Protein AF-A0A2P6PRW9-F1 (afdb_monomer)

Solvent-accessible surface area (backbone atoms only — not comparable to full-atom values): 7282 Å² total;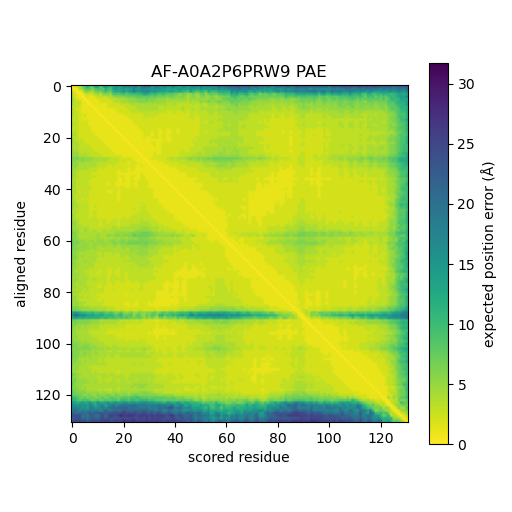 per-residue (Å²): 107,98,86,51,62,69,71,57,38,52,54,50,49,55,53,50,53,53,53,50,53,52,31,55,60,28,45,79,73,75,42,35,75,46,47,54,59,28,53,51,34,44,53,51,28,54,54,32,50,53,49,54,53,49,30,60,78,64,75,51,81,68,53,72,66,62,41,47,67,45,39,46,45,54,53,42,44,64,30,52,54,43,45,52,52,52,77,46,65,91,88,63,49,74,67,55,55,55,50,53,74,70,57,42,68,69,56,50,52,51,21,49,52,50,34,53,55,50,52,60,51,48,55,55,52,51,60,61,74,79,106

Foldseek 3Di:
DVVDDPVVVVVVVVVVVVLVVLLVVCVVVVLSVLSVLLVVLVVLLVVLVVVVVVCVVVVHDDDPVVCLVSQLSNLCLLNVVSVVLSPDDPVRDPVNSVVSVVPDPVSSVVSVVSSVVCVVVVVVVVVVVVD

Radius of gyration: 17.19 Å; Cα contacts (8 Å, |Δi|>4): 74; chains: 1; bounding box: 37×26×46 Å

pLDDT: mean 92.78, std 9.55, range [40.69, 97.88]

Organism: Rosa chinensis (NCBI:txid74649)

InterPro domains:
  IPR005630 Terpene synthase, metal-binding domain [PF03936] (1-124)
  IPR008949 Isoprenoid synthase domain superfamily [G3DSA:1.10.600.10] (1-128)
  IPR008949 Isoprenoid synthase domain superfamily [SSF48576] (1-124)
  IPR050148 Terpene synthase-like [PTHR31225] (1-124)

Nearest PDB structures (foldseek):
  3g4d-assembly2_B  TM=9.693E-01  e=6.587E-07  Gossypium arboreum
  3g4f-assembly2_B  TM=9.472E-01  e=1.385E-06  Gossypium arboreum
  3g4d-assembly1_A  TM=9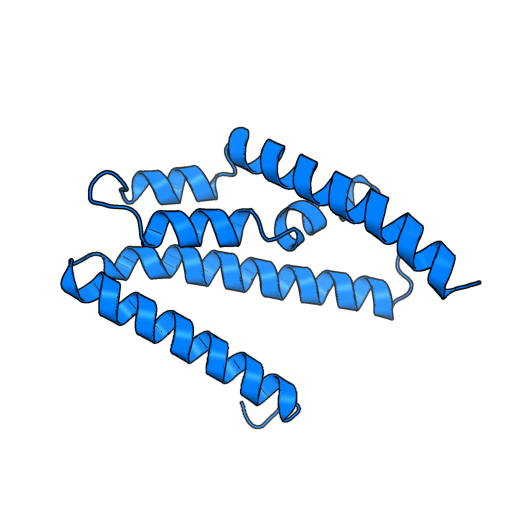.369E-01  e=1.308E-06  Gossypium arboreum
  7xkw-assembly1_A  TM=9.670E-01  e=3.081E-06  Artabotrys hexapetalus
  4fjq-assembly1_A  TM=9.036E-01  e=3.536E-04  Artemisia annua

Secondary structure (DSSP, 8-state):
-TTS-HHHHHHHHHHHHHHHHHHHHHHHTT-THHHHHHHHHHHHHHHHHHHHHHHHHTT----HHHHHHHHHHHTSHHHHHHHHHHHS-TT--HHHHHHHHT--HHHHHHHHHHHHHHHHHHHHHHHHH--

Structure (mmCIF, N/CA/C/O backbone):
data_AF-A0A2P6PRW9-F1
#
_entry.id   AF-A0A2P6PRW9-F1
#
loop_
_atom_site.group_PDB
_atom_site.id
_atom_site.type_symbol
_atom_site.label_atom_id
_atom_site.label_alt_id
_atom_site.label_comp_id
_atom_site.label_asym_id
_atom_site.label_entity_id
_atom_site.label_seq_id
_atom_site.pdbx_PDB_ins_code
_atom_site.Cartn_x
_atom_site.Cartn_y
_atom_site.Cartn_z
_atom_site.occupancy
_atom_site.B_iso_or_equiv
_atom_site.auth_seq_id
_atom_site.auth_comp_id
_atom_site.auth_asym_id
_atom_site.auth_atom_id
_atom_site.pdbx_PDB_model_num
ATOM 1 N N . MET A 1 1 ? -17.688 1.738 -13.570 1.00 63.25 1 MET A N 1
ATOM 2 C CA . MET A 1 1 ? -17.536 0.309 -13.924 1.00 63.25 1 MET A CA 1
ATOM 3 C C . MET A 1 1 ? -17.768 0.044 -15.404 1.00 63.25 1 MET A C 1
ATOM 5 O O . MET A 1 1 ? -16.847 -0.441 -16.036 1.00 63.25 1 MET A O 1
ATOM 9 N N . ASN A 1 2 ? -18.913 0.431 -15.976 1.00 77.31 2 ASN A N 1
ATOM 10 C CA . ASN A 1 2 ? -19.345 0.052 -17.339 1.00 77.31 2 ASN A CA 1
ATOM 11 C C . ASN A 1 2 ? -18.463 0.541 -18.513 1.00 77.31 2 ASN A C 1
ATOM 13 O O . ASN A 1 2 ? -18.807 0.314 -19.665 1.00 77.31 2 ASN A O 1
ATOM 17 N N . GLN A 1 3 ? -17.363 1.243 -18.235 1.00 85.50 3 GLN A N 1
ATOM 18 C CA . GLN A 1 3 ? -16.411 1.753 -19.229 1.00 85.50 3 GLN A CA 1
ATOM 19 C C . GLN A 1 3 ? -15.103 0.942 -19.272 1.00 85.50 3 GLN A C 1
ATOM 21 O O . GLN A 1 3 ? -14.248 1.215 -20.106 1.00 85.50 3 GLN A O 1
ATOM 26 N N . LEU A 1 4 ? -14.921 -0.028 -18.367 1.00 86.50 4 LEU A N 1
ATOM 27 C CA . LEU A 1 4 ? -13.730 -0.880 -18.319 1.00 86.50 4 LEU A CA 1
ATOM 28 C C . LEU A 1 4 ? -13.956 -2.191 -19.092 1.00 86.50 4 LEU A C 1
ATOM 30 O O . LEU A 1 4 ? -15.094 -2.654 -19.162 1.00 86.50 4 LEU A O 1
ATOM 34 N N . PRO A 1 5 ? -12.897 -2.839 -19.603 1.00 92.56 5 PRO A N 1
ATOM 35 C CA . PRO A 1 5 ? -12.947 -4.235 -20.032 1.0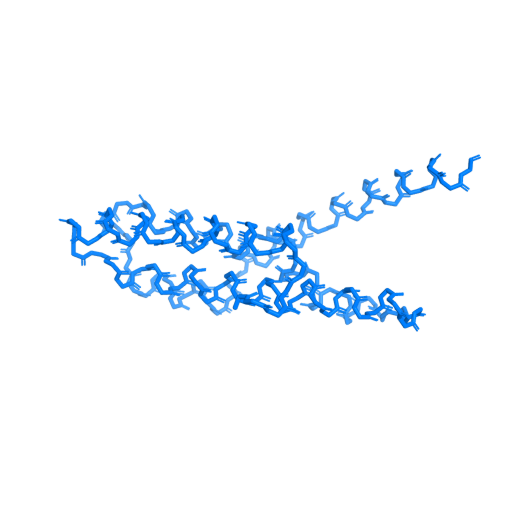0 92.56 5 PRO A CA 1
ATOM 36 C C . PRO A 1 5 ? -13.541 -5.151 -18.952 1.00 92.56 5 PRO A C 1
ATOM 38 O O . PRO A 1 5 ? -13.306 -4.937 -17.763 1.00 92.56 5 PRO A O 1
ATOM 41 N N . GLU A 1 6 ? -14.266 -6.193 -19.359 1.00 92.12 6 GLU A N 1
ATOM 42 C CA . GLU A 1 6 ? -15.007 -7.093 -18.458 1.00 92.12 6 GLU A CA 1
ATOM 43 C C . GLU A 1 6 ? -14.133 -7.697 -17.344 1.00 92.12 6 GLU A C 1
ATOM 45 O O . GLU A 1 6 ? -14.494 -7.630 -16.170 1.00 92.12 6 GLU A O 1
ATOM 50 N N . ILE A 1 7 ? -12.929 -8.175 -17.683 1.00 91.62 7 ILE A N 1
ATOM 51 C CA . ILE A 1 7 ? -11.957 -8.692 -16.701 1.00 91.62 7 ILE A CA 1
ATOM 52 C C . ILE A 1 7 ? -11.597 -7.643 -15.640 1.00 91.62 7 ILE A C 1
ATOM 54 O O . ILE A 1 7 ? -11.543 -7.955 -14.453 1.00 91.62 7 ILE A O 1
ATOM 58 N N . LEU A 1 8 ? -11.396 -6.384 -16.038 1.00 90.00 8 LEU A N 1
ATOM 59 C CA . LEU A 1 8 ? -11.045 -5.319 -15.098 1.00 90.00 8 LEU A CA 1
ATOM 60 C C . LEU A 1 8 ? -12.235 -4.914 -14.228 1.00 90.00 8 LEU A C 1
ATOM 62 O O . LEU A 1 8 ? -12.040 -4.545 -13.072 1.00 90.00 8 LEU A O 1
ATOM 66 N N . GLN A 1 9 ? -13.463 -5.020 -14.744 1.00 91.81 9 GLN A N 1
ATOM 67 C CA . GLN A 1 9 ? -14.662 -4.839 -13.927 1.00 91.81 9 GLN A CA 1
ATOM 68 C C . GLN A 1 9 ? -14.752 -5.909 -12.835 1.00 91.81 9 GLN A C 1
ATOM 70 O O . GLN A 1 9 ? -15.045 -5.565 -11.690 1.00 91.81 9 GLN A O 1
ATOM 75 N N . LEU A 1 10 ? -14.458 -7.172 -13.166 1.00 93.81 10 LEU A N 1
ATOM 76 C CA . LEU A 1 10 ? -14.454 -8.274 -12.202 1.00 93.81 10 LEU A CA 1
ATOM 77 C C . LEU A 1 10 ? -13.401 -8.061 -11.108 1.00 93.81 10 LEU A C 1
ATOM 79 O O . LEU A 1 10 ? -13.732 -8.122 -9.926 1.00 93.81 10 LEU A O 1
ATOM 83 N N . CYS A 1 11 ? -12.157 -7.749 -11.486 1.00 92.94 11 CYS A N 1
ATOM 84 C CA . CYS A 1 11 ? -11.088 -7.476 -10.521 1.00 92.94 11 CYS A CA 1
ATOM 85 C C . CYS A 1 11 ? -11.416 -6.276 -9.625 1.00 92.94 11 CYS A C 1
ATOM 87 O O . CYS A 1 11 ? -11.202 -6.331 -8.416 1.00 92.94 11 CYS A O 1
ATOM 89 N N . TYR A 1 12 ? -11.955 -5.197 -10.201 1.00 92.31 12 TYR A N 1
ATOM 90 C CA . TYR A 1 12 ? -12.346 -4.017 -9.435 1.00 92.31 12 TYR A CA 1
ATOM 91 C C . TYR A 1 12 ? -13.463 -4.335 -8.442 1.00 92.31 12 TYR A C 1
ATOM 93 O O . TYR A 1 12 ? -13.379 -3.935 -7.285 1.00 92.31 12 TYR A O 1
ATOM 101 N N . LYS A 1 13 ? -14.484 -5.085 -8.870 1.00 95.06 13 LYS A N 1
ATOM 102 C CA . LYS A 1 13 ? -15.582 -5.505 -7.999 1.00 95.06 13 LYS A CA 1
ATOM 103 C C . LYS A 1 13 ? -15.072 -6.344 -6.824 1.00 95.06 13 LYS A C 1
ATOM 105 O O . LYS A 1 13 ? -15.361 -5.994 -5.686 1.00 95.06 13 LYS A O 1
ATOM 110 N N . ALA A 1 14 ? -14.248 -7.357 -7.093 1.00 96.31 14 ALA A N 1
ATOM 111 C CA . ALA A 1 14 ? -13.654 -8.194 -6.049 1.00 96.31 14 ALA A CA 1
ATOM 112 C C . ALA A 1 14 ? -12.821 -7.376 -5.046 1.00 96.31 14 ALA A C 1
ATOM 114 O O . ALA A 1 14 ? -12.862 -7.631 -3.846 1.00 96.31 14 ALA A O 1
ATOM 115 N N . LEU A 1 15 ? -12.091 -6.360 -5.520 1.00 95.31 15 LEU A N 1
ATOM 116 C CA . LEU A 1 15 ? -11.322 -5.470 -4.651 1.00 95.31 15 LEU A CA 1
ATOM 117 C C . LEU A 1 15 ? -12.220 -4.621 -3.740 1.00 95.31 15 LEU A C 1
ATOM 119 O O . LEU A 1 15 ? -11.882 -4.417 -2.576 1.00 95.31 15 LEU A O 1
ATOM 123 N N . ILE A 1 16 ? -13.337 -4.105 -4.259 1.00 96.00 16 ILE A N 1
ATOM 124 C CA . ILE A 1 16 ? -14.291 -3.323 -3.463 1.00 96.00 16 ILE A CA 1
ATOM 125 C C . ILE A 1 16 ? -14.949 -4.205 -2.403 1.00 96.00 16 ILE A C 1
ATOM 127 O O . ILE A 1 16 ? -14.896 -3.845 -1.231 1.00 96.00 16 ILE A O 1
ATOM 131 N N . GLU A 1 17 ? -15.463 -5.372 -2.796 1.00 97.56 17 GLU A N 1
ATOM 132 C CA . GLU A 1 17 ? -16.097 -6.333 -1.882 1.00 97.56 17 GLU A CA 1
ATOM 133 C C . GLU A 1 17 ? -15.132 -6.762 -0.763 1.00 97.56 17 GLU A C 1
ATOM 135 O O . GLU A 1 17 ? -15.504 -6.771 0.406 1.00 97.56 17 GLU A O 1
ATOM 140 N N . PHE A 1 18 ? -13.858 -7.006 -1.090 1.00 96.31 18 PHE A N 1
ATOM 141 C CA . PHE A 1 18 ? -12.820 -7.311 -0.101 1.00 96.31 18 PHE A CA 1
ATOM 142 C C . PHE A 1 18 ? -12.647 -6.203 0.950 1.00 96.31 18 PHE A C 1
ATOM 144 O O . PHE A 1 18 ? -12.536 -6.468 2.146 1.00 96.31 18 PHE A O 1
ATOM 151 N N . PHE A 1 19 ? -12.608 -4.940 0.520 1.00 97.19 19 PHE A N 1
ATOM 152 C CA . PHE A 1 19 ? -12.459 -3.822 1.448 1.00 97.19 19 PHE A CA 1
ATOM 153 C C . PHE A 1 19 ? -13.735 -3.523 2.242 1.00 97.19 19 PHE A C 1
ATOM 155 O O . PHE A 1 19 ? -13.621 -3.006 3.353 1.00 97.19 19 PHE A O 1
ATOM 162 N N . GLU A 1 20 ? -14.913 -3.802 1.685 1.00 97.69 20 GLU A N 1
ATOM 163 C CA . GLU A 1 20 ? -16.193 -3.731 2.398 1.00 97.69 20 GLU A CA 1
ATOM 164 C C . GLU A 1 20 ? -16.247 -4.784 3.510 1.00 97.69 20 GLU A C 1
ATOM 166 O O . GLU A 1 20 ? -16.522 -4.434 4.654 1.00 97.69 20 GLU A O 1
ATOM 171 N N . GLU A 1 21 ? -15.852 -6.028 3.223 1.00 97.81 21 GLU A N 1
ATOM 172 C CA . GLU A 1 21 ? -15.787 -7.103 4.221 1.00 97.81 21 GLU A CA 1
ATOM 173 C C . GLU A 1 21 ? -14.845 -6.751 5.383 1.00 97.81 21 GLU A C 1
ATOM 175 O O . GLU A 1 21 ? -15.202 -6.888 6.554 1.00 97.81 21 GLU A O 1
ATOM 180 N N . ILE A 1 22 ? -13.655 -6.216 5.085 1.00 96.94 22 ILE A N 1
ATOM 181 C CA . ILE A 1 22 ? -12.728 -5.762 6.133 1.00 96.94 22 ILE A CA 1
ATOM 182 C C . ILE A 1 22 ? -13.335 -4.617 6.949 1.00 96.94 22 ILE A C 1
ATOM 184 O O . ILE A 1 22 ? -13.150 -4.561 8.165 1.00 96.94 22 ILE A O 1
ATOM 188 N N . GLU A 1 23 ? -14.022 -3.675 6.305 1.00 97.44 23 GLU A N 1
ATOM 189 C CA . GLU A 1 23 ? -14.650 -2.547 6.995 1.00 97.44 23 GLU A CA 1
ATOM 190 C C . GLU A 1 23 ? -15.759 -3.002 7.940 1.00 97.44 23 GLU A C 1
ATOM 192 O O . GLU A 1 23 ? -15.785 -2.540 9.085 1.00 97.44 23 GLU A O 1
ATOM 197 N N . ASP A 1 24 ? -16.580 -3.959 7.516 1.00 97.81 24 ASP A N 1
ATOM 198 C CA . ASP A 1 24 ? -17.620 -4.575 8.338 1.00 97.81 24 ASP A CA 1
ATOM 199 C C . ASP A 1 24 ? -17.027 -5.317 9.543 1.00 97.81 24 ASP A C 1
ATOM 201 O O . ASP A 1 24 ? -17.490 -5.129 10.674 1.00 97.81 24 ASP A O 1
ATOM 205 N N . GLU A 1 25 ? -15.963 -6.105 9.354 1.00 96.50 25 GLU A N 1
ATOM 206 C CA . GLU A 1 25 ? -15.271 -6.771 10.466 1.00 96.50 25 GLU A CA 1
ATOM 207 C C . GLU A 1 25 ? -14.665 -5.758 11.447 1.00 96.50 25 GLU A C 1
ATOM 209 O O . GLU A 1 25 ? -14.831 -5.875 12.663 1.00 96.50 25 GLU A O 1
ATOM 214 N N . MET A 1 26 ? -14.015 -4.708 10.943 1.00 96.25 26 MET A N 1
ATOM 215 C CA . MET A 1 26 ? -13.422 -3.672 11.793 1.00 96.25 26 MET A CA 1
ATOM 216 C C . MET A 1 26 ? -14.473 -2.805 12.495 1.00 96.25 26 MET A C 1
ATOM 218 O O . MET A 1 26 ? -14.216 -2.300 13.594 1.00 96.25 26 MET A O 1
ATOM 222 N N . ALA A 1 27 ? -15.656 -2.626 11.906 1.00 96.62 27 ALA A N 1
ATOM 223 C CA . ALA A 1 27 ? -16.758 -1.883 12.509 1.00 96.62 27 ALA A CA 1
ATOM 224 C C . ALA A 1 27 ? -17.271 -2.553 13.792 1.00 96.62 27 ALA A C 1
ATOM 226 O O . ALA A 1 27 ? -17.575 -1.844 14.755 1.00 96.62 27 ALA A O 1
ATOM 227 N N . LYS A 1 28 ? -17.271 -3.894 13.860 1.00 95.81 28 LYS A N 1
ATOM 228 C CA . LYS A 1 28 ? -17.663 -4.660 15.064 1.00 95.81 28 LYS A CA 1
ATOM 229 C C . LYS A 1 28 ? -16.828 -4.301 16.295 1.00 95.81 28 LYS A C 1
ATOM 231 O O . LYS A 1 28 ? -17.319 -4.376 17.417 1.00 95.81 28 LYS A O 1
ATOM 236 N N . GLU A 1 29 ? -15.585 -3.874 16.086 1.00 94.50 29 GLU A N 1
ATOM 237 C CA . GLU A 1 29 ? -14.656 -3.470 17.147 1.00 94.50 29 GLU A CA 1
ATOM 238 C C . GLU A 1 29 ? -14.494 -1.943 17.269 1.00 94.50 29 GLU A C 1
ATOM 240 O O . GLU A 1 29 ? -13.632 -1.474 18.016 1.00 94.50 29 GLU A O 1
ATOM 245 N N . GLY A 1 30 ? -15.287 -1.150 16.536 1.00 94.56 30 GLY A N 1
ATOM 246 C CA . GLY A 1 30 ? -15.181 0.315 16.512 1.00 94.56 30 GLY A CA 1
ATOM 247 C C . GLY A 1 30 ? -13.910 0.838 15.827 1.00 94.56 30 GLY A C 1
ATOM 248 O O . GLY A 1 30 ? -13.442 1.936 16.130 1.00 94.56 30 GLY A O 1
ATOM 249 N N . ARG A 1 31 ? -13.314 0.049 14.924 1.00 96.00 31 ARG A N 1
ATOM 250 C CA . ARG A 1 31 ? -12.008 0.304 14.284 1.00 96.00 31 ARG A CA 1
ATOM 251 C C . ARG A 1 31 ? -12.095 0.525 12.772 1.00 96.00 31 ARG A C 1
ATOM 253 O O . ARG A 1 31 ? -11.061 0.533 12.109 1.00 96.00 31 ARG A O 1
ATOM 260 N N . SER A 1 32 ? -13.290 0.744 12.218 1.00 95.88 32 SER A N 1
ATOM 261 C CA . SER A 1 32 ? -13.506 0.937 10.770 1.00 95.88 32 SER A CA 1
ATOM 262 C C . SER A 1 32 ? -12.622 2.035 10.162 1.00 95.88 32 SER A C 1
ATOM 264 O O . SER A 1 32 ? -12.134 1.888 9.044 1.00 95.88 32 SER A O 1
ATOM 266 N N . TYR A 1 33 ? -12.299 3.085 10.929 1.00 95.69 33 TYR A N 1
ATOM 267 C CA . TYR A 1 33 ? -11.400 4.163 10.496 1.00 95.69 33 TYR A CA 1
ATOM 268 C C . TYR A 1 33 ? -10.029 3.665 10.004 1.00 95.69 33 TYR A C 1
ATOM 270 O O . TYR A 1 33 ? -9.399 4.323 9.177 1.00 95.69 33 TYR A O 1
ATOM 278 N N . ARG A 1 34 ? -9.553 2.507 10.485 1.00 97.06 34 ARG A N 1
ATOM 279 C CA . ARG A 1 34 ? -8.268 1.923 10.073 1.00 97.06 34 ARG A CA 1
ATOM 280 C C . ARG A 1 34 ? -8.261 1.547 8.590 1.00 97.06 34 ARG A C 1
ATOM 282 O O . ARG A 1 34 ? -7.237 1.690 7.926 1.00 97.06 34 ARG A O 1
ATOM 289 N N . VAL A 1 35 ? -9.410 1.131 8.054 1.00 97.50 35 VAL A N 1
ATOM 290 C CA . VAL A 1 35 ? -9.555 0.690 6.657 1.00 97.50 35 VAL A CA 1
ATOM 291 C C . VAL A 1 35 ? -9.304 1.832 5.675 1.00 97.50 35 VAL A C 1
ATOM 293 O O . VAL A 1 35 ? -8.792 1.599 4.580 1.00 97.50 35 VAL A O 1
ATOM 296 N N . HIS A 1 36 ? -9.568 3.078 6.080 1.00 97.25 36 HIS A N 1
ATOM 297 C CA . HIS A 1 36 ? -9.248 4.255 5.274 1.00 97.25 36 HIS A CA 1
ATOM 298 C C . HIS A 1 36 ? -7.766 4.287 4.868 1.00 97.25 36 HIS A C 1
ATOM 300 O O . HIS A 1 36 ? -7.460 4.469 3.692 1.00 97.25 36 HIS A O 1
ATOM 306 N N . TYR A 1 37 ? -6.850 4.022 5.804 1.00 97.81 37 TYR A N 1
ATOM 307 C CA . TYR A 1 37 ? -5.413 4.024 5.522 1.00 97.81 37 TYR A CA 1
ATOM 308 C C . TYR A 1 37 ? -5.018 2.944 4.509 1.00 97.81 37 TYR A C 1
ATOM 310 O O . TYR A 1 37 ? -4.234 3.211 3.599 1.00 97.81 37 TYR A O 1
ATOM 318 N N . ALA A 1 38 ? -5.597 1.744 4.615 1.00 97.19 38 ALA A N 1
ATOM 319 C CA . ALA A 1 38 ? -5.348 0.664 3.661 1.00 97.19 38 ALA A CA 1
ATOM 320 C C . ALA A 1 38 ? -5.928 0.967 2.265 1.00 97.19 38 ALA A C 1
ATOM 322 O O . ALA A 1 38 ? -5.293 0.684 1.248 1.00 97.19 38 ALA A O 1
ATOM 323 N N . LYS A 1 39 ? -7.102 1.609 2.193 1.00 97.62 39 LYS A N 1
ATOM 324 C CA . LYS A 1 39 ? -7.677 2.085 0.924 1.00 97.62 39 LYS A CA 1
ATOM 325 C C . LYS A 1 39 ? -6.777 3.138 0.263 1.00 97.62 39 LYS A C 1
ATOM 327 O O . LYS A 1 39 ? -6.589 3.097 -0.953 1.00 97.62 39 LYS A O 1
ATOM 332 N N . GLU A 1 40 ? -6.193 4.060 1.028 1.00 97.62 40 GLU A N 1
ATOM 333 C CA . GLU A 1 40 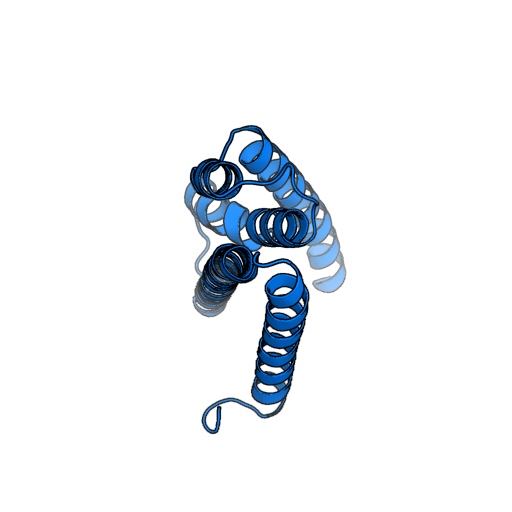? -5.288 5.079 0.478 1.00 97.62 40 GLU A CA 1
ATOM 334 C C . GLU A 1 40 ? -3.973 4.486 -0.049 1.00 97.62 40 GLU A C 1
ATOM 336 O O . GLU A 1 40 ? -3.536 4.855 -1.144 1.00 97.62 40 GLU A O 1
ATOM 341 N N . THR A 1 41 ? -3.376 3.514 0.648 1.00 97.06 41 THR A N 1
ATOM 342 C CA . THR A 1 41 ? -2.171 2.830 0.145 1.00 97.06 41 THR A CA 1
ATOM 343 C C . THR A 1 41 ? -2.461 1.970 -1.083 1.00 97.06 41 THR A C 1
ATOM 345 O O . THR A 1 41 ? -1.658 1.966 -2.017 1.00 97.06 41 THR A O 1
ATOM 348 N N . MET A 1 42 ? -3.631 1.327 -1.158 1.00 97.56 42 MET A N 1
ATOM 349 C CA . MET A 1 42 ? -4.078 0.631 -2.370 1.00 97.56 42 MET A CA 1
ATOM 350 C C . MET A 1 42 ? -4.234 1.594 -3.556 1.00 97.56 42 MET A C 1
ATOM 352 O O . MET A 1 42 ? -3.745 1.321 -4.650 1.00 97.56 42 MET A O 1
ATOM 356 N N . LYS A 1 43 ? -4.849 2.767 -3.356 1.00 97.12 43 LYS A N 1
ATOM 357 C CA . LYS A 1 43 ? -4.949 3.789 -4.416 1.00 97.12 43 LYS A CA 1
ATOM 358 C C . LYS A 1 43 ? -3.572 4.264 -4.880 1.00 97.12 43 LYS A C 1
ATOM 360 O O . LYS A 1 43 ? -3.379 4.473 -6.078 1.00 97.12 43 LYS A O 1
ATOM 365 N N . ALA A 1 44 ? -2.627 4.460 -3.959 1.00 97.56 44 ALA A N 1
ATOM 366 C CA . ALA A 1 44 ? -1.251 4.818 -4.300 1.00 97.56 44 ALA A CA 1
ATOM 367 C C . ALA A 1 44 ? -0.580 3.723 -5.145 1.00 97.56 44 ALA A C 1
ATOM 369 O O . ALA A 1 44 ? 0.008 4.040 -6.178 1.00 97.56 44 ALA A O 1
ATOM 370 N N . LEU A 1 45 ? -0.761 2.454 -4.771 1.00 97.88 45 LEU A N 1
ATOM 371 C CA . LEU A 1 45 ? -0.275 1.300 -5.526 1.00 97.88 45 LEU A CA 1
ATOM 372 C C . LEU A 1 45 ? -0.856 1.255 -6.947 1.00 97.88 45 LEU A C 1
ATOM 374 O O . LEU A 1 45 ? -0.098 1.181 -7.911 1.00 97.88 45 LEU A O 1
ATOM 378 N N . CYS A 1 46 ? -2.177 1.394 -7.105 1.00 96.25 46 CYS A N 1
ATOM 379 C CA . CYS A 1 46 ? -2.817 1.416 -8.425 1.00 96.25 46 CYS A CA 1
ATOM 380 C C . CYS A 1 46 ? -2.297 2.558 -9.314 1.00 96.25 46 CYS A C 1
ATOM 382 O O . CYS A 1 46 ? -2.072 2.361 -10.507 1.00 96.25 46 CYS A O 1
ATOM 384 N N . ARG A 1 47 ? -2.085 3.755 -8.746 1.00 97.69 47 ARG A N 1
ATOM 385 C CA . ARG A 1 47 ? -1.478 4.883 -9.477 1.00 97.69 47 ARG A CA 1
ATOM 386 C C . ARG A 1 47 ? -0.027 4.593 -9.858 1.00 97.69 47 ARG A C 1
ATOM 388 O O . ARG A 1 47 ? 0.395 5.002 -10.935 1.00 97.69 47 ARG A O 1
ATOM 395 N N . GLY A 1 48 ? 0.714 3.904 -8.991 1.00 97.62 48 GLY A N 1
ATOM 396 C CA . GLY A 1 48 ? 2.077 3.461 -9.260 1.00 97.62 48 GLY A CA 1
ATOM 397 C C . GLY A 1 48 ? 2.139 2.502 -10.449 1.00 97.62 48 GLY A C 1
ATOM 398 O O . GLY A 1 48 ? 2.840 2.779 -11.417 1.00 97.62 48 GLY A O 1
ATOM 399 N N . TYR A 1 49 ? 1.316 1.451 -10.443 1.00 97.00 49 TYR A N 1
ATOM 400 C CA . TYR A 1 49 ? 1.228 0.512 -11.566 1.00 97.00 49 TYR A CA 1
ATOM 401 C C . TYR A 1 49 ? 0.801 1.176 -12.874 1.00 97.00 49 TYR A C 1
ATOM 403 O O . TYR A 1 49 ? 1.328 0.844 -13.933 1.00 97.00 49 TYR A O 1
ATOM 411 N N . LEU A 1 50 ? -0.112 2.151 -12.822 1.00 96.12 50 LEU A N 1
ATOM 412 C CA . LEU A 1 50 ? -0.473 2.914 -14.015 1.00 96.12 50 LEU A CA 1
ATOM 413 C C . LEU A 1 50 ? 0.733 3.674 -14.590 1.00 96.12 50 LEU A C 1
ATOM 415 O O . LEU A 1 50 ? 0.910 3.685 -15.805 1.00 96.12 50 LEU A O 1
ATOM 419 N N . LYS A 1 51 ? 1.569 4.281 -13.739 1.00 97.44 51 L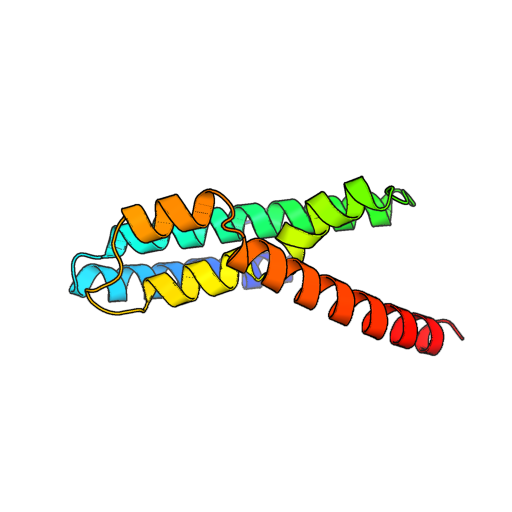YS A N 1
ATOM 420 C CA . LYS A 1 51 ? 2.795 4.963 -14.181 1.00 97.44 51 LYS A CA 1
ATOM 421 C C . LYS A 1 51 ? 3.817 3.989 -14.769 1.00 97.44 51 LYS A C 1
ATOM 423 O O . LYS A 1 51 ? 4.387 4.300 -15.808 1.00 97.44 51 LYS A O 1
ATOM 428 N N . GLU A 1 52 ? 4.021 2.818 -14.162 1.00 96.06 52 GLU A N 1
ATOM 429 C CA . GLU A 1 52 ? 4.912 1.784 -14.722 1.00 96.06 52 GLU A CA 1
ATOM 430 C C . GLU A 1 52 ? 4.435 1.338 -16.110 1.00 96.06 52 GLU A C 1
ATOM 432 O O . GLU A 1 52 ? 5.217 1.311 -17.060 1.00 96.06 52 GLU A O 1
ATOM 437 N N . ALA A 1 53 ? 3.132 1.080 -16.257 1.00 95.56 53 ALA A N 1
ATOM 438 C CA . ALA A 1 53 ? 2.535 0.716 -17.539 1.00 95.56 53 ALA A CA 1
ATOM 439 C C . ALA A 1 53 ? 2.680 1.828 -18.592 1.00 95.56 53 ALA A C 1
ATOM 441 O O . ALA A 1 53 ? 2.917 1.542 -19.764 1.00 95.56 53 ALA A O 1
ATOM 442 N N . GLN A 1 54 ? 2.566 3.097 -18.189 1.00 96.06 54 GLN A N 1
ATOM 443 C CA . GLN A 1 54 ? 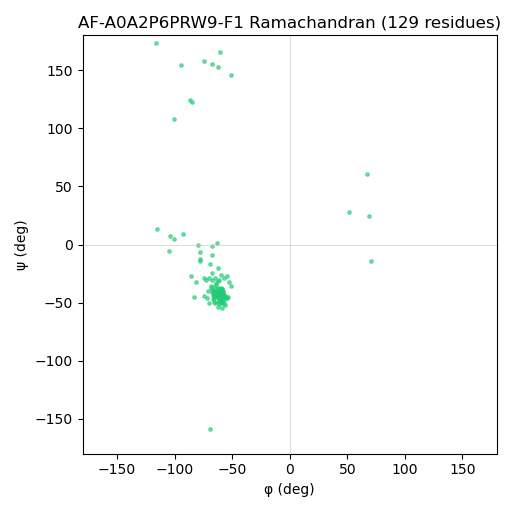2.799 4.242 -19.073 1.00 96.06 54 GLN A CA 1
ATOM 444 C C . GLN A 1 54 ? 4.259 4.333 -19.521 1.00 96.06 54 GLN A C 1
ATOM 446 O O . GLN A 1 54 ? 4.489 4.532 -20.710 1.00 96.06 54 GLN A O 1
ATOM 451 N N . CYS A 1 55 ? 5.221 4.149 -18.610 1.00 95.56 55 CYS A N 1
ATOM 452 C CA . CYS A 1 55 ? 6.646 4.135 -18.954 1.00 95.56 55 CYS A CA 1
ATOM 453 C C . CYS A 1 55 ? 6.941 3.028 -19.971 1.00 95.56 55 CYS A C 1
ATOM 455 O O . CYS A 1 55 ? 7.537 3.292 -21.012 1.00 95.56 55 CYS A O 1
ATOM 457 N N . PHE A 1 56 ? 6.429 1.820 -19.714 1.00 93.44 56 PHE A N 1
ATOM 458 C CA . PHE A 1 56 ? 6.563 0.681 -20.620 1.00 93.44 56 PHE A CA 1
ATOM 459 C C . PHE A 1 56 ? 5.959 0.962 -22.003 1.00 93.44 56 PHE A C 1
ATOM 461 O O . PHE A 1 56 ? 6.619 0.767 -23.015 1.00 93.44 56 PHE A O 1
ATOM 468 N N . ASN A 1 57 ? 4.727 1.473 -22.065 1.00 95.62 57 ASN A N 1
ATOM 469 C CA . ASN A 1 57 ? 4.044 1.742 -23.335 1.00 95.62 57 ASN A CA 1
ATOM 470 C C . ASN A 1 57 ? 4.664 2.905 -24.136 1.00 95.62 57 ASN A C 1
ATOM 472 O O . ASN A 1 57 ? 4.346 3.076 -25.310 1.00 95.62 57 ASN A O 1
ATOM 476 N N . GLN A 1 58 ? 5.482 3.744 -23.501 1.00 96.56 58 GLN A N 1
ATOM 477 C CA . GLN A 1 58 ? 6.174 4.868 -24.136 1.00 96.56 58 GLN A CA 1
ATOM 478 C C . GLN A 1 58 ? 7.641 4.554 -24.463 1.00 96.56 58 GLN A C 1
ATOM 480 O O . GLN A 1 58 ? 8.356 5.464 -24.877 1.00 96.56 58 GLN A O 1
ATOM 485 N N . ASP A 1 59 ? 8.097 3.314 -24.239 1.00 94.31 59 ASP A N 1
ATOM 486 C CA . ASP A 1 59 ? 9.513 2.921 -24.312 1.00 94.31 59 ASP A CA 1
ATOM 487 C C . ASP A 1 59 ? 10.429 3.843 -23.478 1.00 94.31 59 ASP A C 1
ATOM 489 O O . ASP A 1 59 ? 11.608 4.048 -23.782 1.00 94.31 59 ASP A O 1
ATOM 493 N N . TYR A 1 60 ? 9.880 4.432 -22.411 1.00 95.69 60 TYR A N 1
ATOM 494 C CA . TYR A 1 60 ? 10.602 5.344 -21.538 1.00 95.69 60 TYR A CA 1
ATOM 495 C C . TYR A 1 60 ? 11.366 4.553 -20.479 1.00 95.69 60 TYR A C 1
ATOM 497 O O . TYR A 1 60 ? 10.783 3.797 -19.700 1.00 95.69 60 TYR A O 1
ATOM 505 N N . ILE A 1 61 ? 12.682 4.761 -20.438 1.00 94.06 61 ILE A N 1
ATOM 506 C CA . ILE A 1 61 ? 13.574 4.156 -19.451 1.00 94.06 61 ILE A CA 1
ATOM 507 C C . ILE A 1 61 ? 13.862 5.207 -18.370 1.00 94.06 61 ILE A C 1
ATOM 509 O O . ILE A 1 61 ? 14.587 6.165 -18.655 1.00 94.06 61 ILE A O 1
ATOM 513 N N . PRO A 1 62 ? 13.313 5.056 -17.152 1.00 94.31 62 PRO A N 1
ATOM 514 C CA . PRO A 1 62 ? 13.589 5.975 -16.056 1.00 94.31 62 PRO A CA 1
ATOM 515 C C . PRO A 1 62 ? 15.047 5.875 -15.593 1.00 94.31 62 PRO A C 1
ATOM 517 O O . PRO A 1 62 ? 15.695 4.830 -15.720 1.00 94.31 62 PRO A O 1
ATOM 520 N N . SER A 1 63 ? 15.555 6.955 -15.001 1.00 96.44 63 SER A N 1
ATOM 521 C CA . SER A 1 63 ? 16.776 6.897 -14.188 1.00 96.44 63 SER A CA 1
ATOM 522 C C . SER A 1 63 ? 16.605 5.948 -12.994 1.00 96.44 63 SER A C 1
ATOM 524 O O . SER A 1 63 ? 15.492 5.555 -12.637 1.00 96.44 63 SER A O 1
ATOM 526 N N . VAL A 1 64 ? 17.712 5.571 -12.347 1.00 93.00 64 VAL A N 1
ATOM 527 C CA . VAL A 1 64 ? 17.658 4.718 -11.147 1.00 93.00 64 VAL A CA 1
ATOM 528 C C . VAL A 1 64 ? 16.855 5.404 -10.043 1.00 93.00 64 VAL A C 1
ATOM 530 O O . VAL A 1 64 ? 16.074 4.751 -9.357 1.00 93.00 64 VAL A O 1
ATOM 533 N N . GLU A 1 65 ? 17.009 6.714 -9.892 1.00 95.69 65 GLU A N 1
ATOM 534 C CA . GLU A 1 65 ? 16.302 7.522 -8.905 1.00 95.69 65 GLU A CA 1
ATOM 535 C C . GLU A 1 65 ? 14.792 7.556 -9.184 1.00 95.69 65 GLU A C 1
ATOM 537 O O . GLU A 1 65 ? 14.004 7.225 -8.298 1.00 95.69 65 GLU A O 1
ATOM 542 N N . GLU A 1 66 ? 14.388 7.862 -10.423 1.00 95.19 66 GLU A N 1
ATOM 543 C CA . GLU A 1 66 ? 12.976 7.879 -10.842 1.00 95.19 66 GLU A CA 1
ATOM 544 C C . GLU A 1 66 ? 12.326 6.494 -10.727 1.00 95.19 66 GLU A C 1
ATOM 546 O O . GLU A 1 66 ? 11.186 6.377 -10.265 1.00 95.19 66 GLU A O 1
ATOM 551 N N . HIS A 1 67 ? 13.058 5.437 -11.107 1.00 94.38 67 HIS A N 1
ATOM 552 C CA . HIS A 1 67 ? 12.621 4.056 -10.910 1.00 94.38 67 HIS A CA 1
ATOM 553 C C . HIS A 1 67 ? 12.391 3.794 -9.432 1.00 94.38 67 HIS A C 1
ATOM 555 O O . HIS A 1 67 ? 11.295 3.402 -9.059 1.00 94.38 67 HIS A O 1
ATOM 561 N N . MET A 1 68 ? 13.378 4.054 -8.572 1.00 95.50 68 MET A N 1
ATOM 562 C CA . MET A 1 68 ? 13.282 3.732 -7.149 1.00 95.50 68 MET A CA 1
ATOM 563 C C . MET A 1 68 ? 12.148 4.481 -6.444 1.00 95.50 68 MET A C 1
ATOM 565 O O . MET A 1 68 ? 11.459 3.878 -5.621 1.00 95.50 68 MET A O 1
ATOM 569 N N . GLU A 1 69 ? 11.892 5.747 -6.774 1.00 94.94 69 GLU A N 1
ATOM 570 C CA . GLU A 1 69 ? 10.752 6.489 -6.216 1.00 94.94 69 GLU A CA 1
ATOM 571 C C . GLU A 1 69 ? 9.411 5.803 -6.504 1.00 94.94 69 GLU A C 1
ATOM 573 O O . GLU A 1 69 ? 8.560 5.676 -5.617 1.00 94.94 69 GLU A O 1
ATOM 578 N N . LEU A 1 70 ? 9.226 5.321 -7.733 1.00 96.00 70 LEU A N 1
ATOM 579 C CA . LEU A 1 70 ? 8.024 4.600 -8.136 1.00 96.00 70 LEU A CA 1
ATOM 580 C C . LEU A 1 70 ? 7.999 3.177 -7.563 1.00 96.00 70 LEU A C 1
ATOM 582 O O . LEU A 1 70 ? 6.992 2.723 -7.013 1.00 96.00 70 LEU A O 1
ATOM 586 N N . ALA A 1 71 ? 9.136 2.501 -7.637 1.00 95.25 71 ALA A N 1
ATOM 587 C CA . ALA A 1 71 ? 9.317 1.097 -7.331 1.00 95.25 71 ALA A CA 1
ATOM 588 C C . ALA A 1 71 ? 9.121 0.782 -5.842 1.00 95.25 71 ALA A C 1
ATOM 590 O O . ALA A 1 71 ? 8.640 -0.301 -5.495 1.00 95.25 71 ALA A O 1
ATOM 591 N N . LEU A 1 72 ? 9.430 1.735 -4.954 1.00 96.69 72 LEU A N 1
ATOM 592 C CA . LEU A 1 72 ? 9.143 1.630 -3.520 1.00 96.69 72 LEU A CA 1
ATOM 593 C C . LEU A 1 72 ? 7.641 1.650 -3.211 1.00 96.69 72 LEU A C 1
ATOM 595 O O . LEU A 1 72 ? 7.219 1.084 -2.202 1.00 96.69 72 LEU A O 1
ATOM 599 N N . VAL A 1 73 ? 6.818 2.237 -4.083 1.00 96.25 73 VAL A N 1
ATOM 600 C CA . VAL A 1 73 ? 5.354 2.161 -3.979 1.00 96.25 73 VAL A CA 1
ATOM 601 C C . VAL A 1 73 ? 4.845 0.861 -4.603 1.00 96.25 73 VAL A C 1
ATOM 603 O O . VAL A 1 73 ? 4.030 0.167 -3.992 1.00 96.25 73 VAL A O 1
ATOM 606 N N . THR A 1 74 ? 5.340 0.494 -5.788 1.00 97.69 74 THR A N 1
ATOM 607 C CA . THR A 1 74 ? 4.834 -0.655 -6.567 1.00 97.69 74 THR A CA 1
ATOM 608 C C . THR A 1 74 ? 5.308 -2.016 -6.069 1.00 97.69 74 THR A C 1
ATOM 610 O O . THR A 1 74 ? 4.707 -3.031 -6.418 1.00 97.69 74 THR A O 1
ATOM 613 N N . CYS A 1 75 ? 6.309 -2.060 -5.183 1.00 96.56 75 CYS A N 1
ATOM 614 C CA . CYS A 1 75 ? 6.732 -3.289 -4.501 1.00 96.56 75 CYS A CA 1
ATOM 615 C C . CYS A 1 75 ? 5.684 -3.844 -3.518 1.00 96.56 75 CYS A C 1
ATOM 617 O O . CYS A 1 75 ? 5.912 -4.878 -2.901 1.00 96.56 75 CYS A O 1
ATOM 619 N N . THR A 1 76 ? 4.536 -3.174 -3.351 1.00 96.44 76 THR A N 1
ATOM 620 C CA . THR A 1 76 ? 3.377 -3.565 -2.521 1.00 96.44 76 THR A CA 1
ATOM 621 C C . THR A 1 76 ? 3.568 -3.507 -1.004 1.00 96.44 76 THR A C 1
ATOM 623 O O . THR A 1 76 ? 2.573 -3.477 -0.280 1.00 96.44 76 THR A O 1
ATOM 626 N N . TYR A 1 77 ? 4.798 -3.401 -0.494 1.00 96.12 77 TYR A N 1
ATOM 627 C CA . TYR A 1 77 ? 5.084 -3.407 0.948 1.00 96.12 77 TYR A CA 1
ATOM 628 C C . TYR A 1 77 ? 4.345 -2.320 1.751 1.00 96.12 77 TYR A C 1
ATOM 630 O O . TYR A 1 77 ? 3.780 -2.661 2.794 1.00 96.12 77 TYR A O 1
ATOM 638 N N . PRO A 1 78 ? 4.267 -1.046 1.306 1.00 95.81 78 PRO A N 1
ATOM 639 C CA . PRO A 1 78 ? 3.490 -0.032 2.021 1.00 95.81 78 PRO A CA 1
ATOM 640 C C . PRO A 1 78 ? 2.010 -0.396 2.159 1.00 95.81 78 PRO A C 1
ATOM 642 O O . PRO A 1 78 ? 1.416 -0.172 3.214 1.00 95.81 78 PRO A O 1
ATOM 645 N N . MET A 1 79 ? 1.419 -0.995 1.121 1.00 96.50 79 MET A N 1
ATOM 646 C CA . MET A 1 79 ? 0.029 -1.449 1.141 1.00 96.50 79 MET A CA 1
ATOM 647 C C . MET A 1 79 ? -0.137 -2.657 2.066 1.00 96.50 79 MET A C 1
ATOM 649 O O . MET A 1 79 ? -0.968 -2.616 2.972 1.00 96.50 79 MET A O 1
ATOM 653 N N . LEU A 1 80 ? 0.709 -3.678 1.907 1.00 95.81 80 LEU A N 1
ATOM 654 C CA . LEU A 1 80 ? 0.645 -4.922 2.671 1.00 95.81 80 LEU A CA 1
ATOM 655 C C . LEU A 1 80 ? 0.807 -4.692 4.177 1.00 95.81 80 LEU A C 1
ATOM 657 O O . LEU A 1 80 ? 0.018 -5.201 4.969 1.00 95.81 80 LEU A O 1
ATOM 661 N N . LEU A 1 81 ? 1.806 -3.905 4.584 1.00 96.19 81 LEU A N 1
ATOM 662 C CA . LEU A 1 81 ? 2.050 -3.610 5.997 1.00 96.19 81 LEU A CA 1
ATOM 663 C C . LEU A 1 81 ? 0.921 -2.774 6.602 1.00 96.19 81 LEU A C 1
ATOM 665 O O . LEU A 1 81 ? 0.500 -3.034 7.726 1.00 96.19 81 LEU A O 1
ATOM 669 N N . THR A 1 82 ? 0.385 -1.812 5.847 1.00 96.75 82 THR A N 1
ATOM 670 C CA . THR A 1 82 ? -0.782 -1.038 6.292 1.00 96.75 82 THR A CA 1
ATOM 671 C C . THR A 1 82 ? -1.994 -1.941 6.493 1.00 96.75 82 THR A C 1
ATOM 673 O O . THR A 1 82 ? -2.663 -1.842 7.518 1.00 96.75 82 THR A O 1
ATOM 676 N N . LEU A 1 83 ? -2.252 -2.855 5.558 1.00 96.19 83 LEU A N 1
ATOM 677 C CA . LEU A 1 83 ? -3.346 -3.818 5.649 1.00 96.19 83 LEU A CA 1
ATOM 678 C C . LEU A 1 83 ? -3.161 -4.785 6.830 1.00 96.19 83 LEU A C 1
ATOM 680 O O . LEU A 1 83 ? -4.114 -5.052 7.556 1.00 96.19 83 LEU A O 1
ATOM 684 N N . ALA A 1 84 ? -1.934 -5.244 7.086 1.00 95.81 84 ALA A N 1
ATOM 685 C CA . ALA A 1 84 ? -1.624 -6.068 8.252 1.00 95.81 84 ALA A CA 1
ATOM 686 C C . ALA A 1 84 ? -1.927 -5.331 9.570 1.00 95.81 84 ALA A C 1
ATOM 688 O O . ALA A 1 84 ? -2.545 -5.903 10.466 1.00 95.81 84 ALA A O 1
ATOM 689 N N . LEU A 1 85 ? -1.568 -4.044 9.669 1.00 96.38 85 LEU A N 1
ATOM 690 C CA . LEU A 1 85 ? -1.869 -3.207 10.837 1.00 96.38 85 LEU A CA 1
ATOM 691 C C . LEU A 1 85 ? -3.376 -3.035 11.079 1.00 96.38 85 LEU A C 1
ATOM 693 O O . LEU A 1 85 ? -3.786 -2.919 12.235 1.00 96.38 85 LEU A O 1
ATOM 697 N N . VAL A 1 86 ? -4.209 -3.039 10.028 1.00 96.88 86 VAL A N 1
ATOM 698 C CA . VAL A 1 86 ? -5.676 -2.978 10.175 1.00 96.88 86 VAL A CA 1
ATOM 699 C C . VAL A 1 86 ? -6.172 -4.133 11.045 1.00 96.88 86 VAL A C 1
ATOM 701 O O . VAL A 1 86 ? -6.871 -3.878 12.028 1.00 96.88 86 VAL A O 1
ATOM 704 N N . GLY A 1 87 ? -5.750 -5.363 10.731 1.00 93.69 87 GLY A N 1
ATOM 705 C CA . GLY A 1 87 ? -6.179 -6.587 11.418 1.00 93.69 87 GLY A CA 1
ATOM 706 C C . GLY A 1 87 ? -5.507 -6.856 12.769 1.00 93.69 87 GLY A C 1
ATOM 707 O O . GLY A 1 87 ? -5.884 -7.794 13.467 1.00 93.69 87 GLY A O 1
ATOM 708 N N . MET A 1 88 ? -4.511 -6.059 13.166 1.00 94.62 88 MET A N 1
ATOM 709 C CA . MET A 1 88 ? -3.863 -6.199 14.473 1.00 94.62 88 MET A CA 1
ATOM 710 C C . MET A 1 88 ? -4.747 -5.671 15.618 1.00 94.62 88 MET A C 1
ATOM 712 O O . MET A 1 88 ? -5.643 -4.850 15.427 1.00 94.62 88 MET A O 1
ATOM 716 N N . GLY A 1 89 ? -4.486 -6.138 16.842 1.00 87.12 89 GLY A N 1
ATOM 717 C CA . GLY A 1 89 ? -5.307 -5.852 18.023 1.00 87.12 89 GLY A CA 1
ATOM 718 C C . GLY A 1 89 ? -5.276 -4.401 18.537 1.00 87.12 89 GLY A C 1
ATOM 719 O O . GLY A 1 89 ? -4.959 -3.435 17.835 1.00 87.12 89 GLY A O 1
ATOM 720 N N . GLY A 1 90 ? -5.644 -4.231 19.811 1.00 8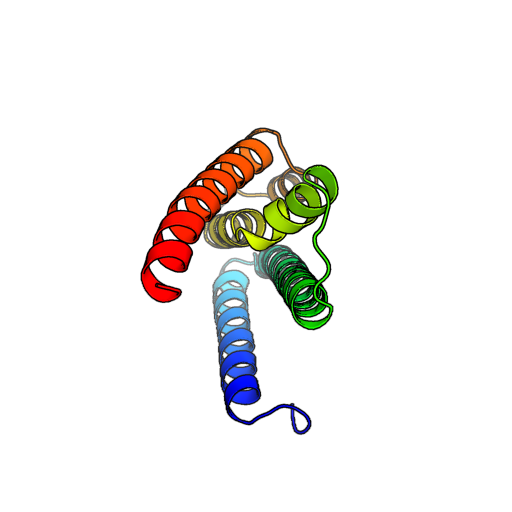2.31 90 GLY A N 1
ATOM 721 C CA . GLY A 1 90 ? -5.848 -2.917 20.441 1.00 82.31 90 GLY A CA 1
ATOM 722 C C . GLY A 1 90 ? -4.595 -2.048 20.622 1.00 82.31 90 GLY A C 1
ATOM 723 O O . GLY A 1 90 ? -4.724 -0.880 20.966 1.00 82.31 90 GLY A O 1
ATOM 724 N N . ASN A 1 91 ? -3.396 -2.579 20.380 1.00 89.31 91 ASN A N 1
ATOM 725 C CA . ASN A 1 91 ? -2.135 -1.836 20.452 1.00 89.31 91 ASN A CA 1
ATOM 726 C C . ASN A 1 91 ? -1.863 -0.951 19.223 1.00 89.31 91 ASN A C 1
ATOM 728 O O . ASN A 1 91 ? -0.985 -0.096 19.285 1.00 89.31 91 ASN A O 1
ATOM 732 N N . VAL A 1 92 ? -2.595 -1.141 18.120 1.00 96.50 92 VAL A N 1
ATOM 733 C CA . VAL A 1 92 ? -2.476 -0.288 16.930 1.00 96.50 92 VAL A CA 1
ATOM 734 C C . VAL A 1 92 ? -3.382 0.932 17.063 1.00 96.50 92 VAL A C 1
ATOM 736 O O . VAL A 1 92 ? -4.599 0.812 17.235 1.00 96.50 92 VAL A O 1
ATOM 739 N N . THR A 1 93 ? -2.797 2.117 16.944 1.00 95.56 93 THR A N 1
ATOM 740 C CA . THR A 1 93 ? -3.501 3.396 17.086 1.00 95.56 93 THR A CA 1
ATOM 741 C C . THR A 1 93 ? -3.483 4.193 15.786 1.00 95.56 93 THR A C 1
ATOM 743 O O . THR A 1 93 ? -2.798 3.831 14.827 1.00 95.56 93 THR A O 1
ATOM 746 N N . LYS A 1 94 ? -4.209 5.314 15.746 1.00 96.25 94 LYS A N 1
ATOM 747 C CA . LYS A 1 94 ? -4.176 6.240 14.608 1.00 96.25 94 LYS A CA 1
ATOM 748 C C . LYS A 1 94 ? -2.755 6.751 14.338 1.00 96.25 94 LYS A C 1
ATOM 750 O O . LYS A 1 94 ? -2.323 6.779 13.189 1.00 96.25 94 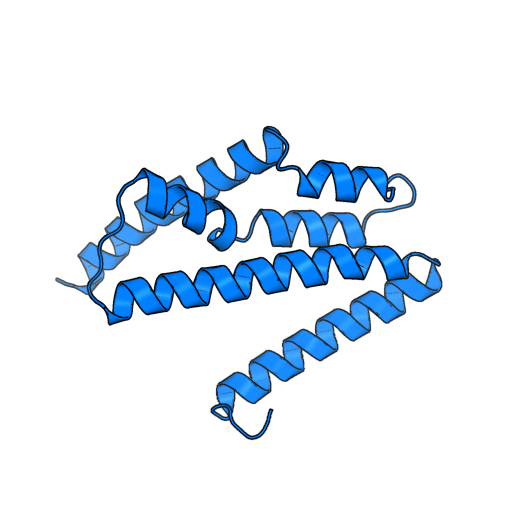LYS A O 1
ATOM 755 N N . GLU A 1 95 ? -2.003 7.045 15.394 1.00 97.31 95 GLU A N 1
ATOM 756 C CA . GLU A 1 95 ? -0.608 7.489 15.332 1.00 97.31 95 GLU A CA 1
ATOM 757 C C . GLU A 1 95 ? 0.295 6.428 14.692 1.00 97.31 95 GLU A C 1
ATOM 759 O O . GLU A 1 95 ? 1.263 6.773 14.022 1.00 97.31 95 GLU A O 1
ATOM 764 N N . THR A 1 96 ? -0.035 5.137 14.837 1.00 97.12 96 THR A N 1
ATOM 765 C CA . THR A 1 96 ? 0.698 4.055 14.158 1.00 97.12 96 THR A CA 1
ATOM 766 C C . THR A 1 96 ? 0.559 4.174 12.641 1.00 97.12 96 THR A C 1
ATOM 768 O O . THR A 1 96 ? 1.551 4.060 11.924 1.00 97.12 96 THR A O 1
ATOM 771 N N . PHE A 1 97 ? -0.651 4.447 12.144 1.00 97.44 97 PHE A N 1
ATOM 772 C CA . PHE A 1 97 ? -0.894 4.643 10.713 1.00 97.44 97 PHE A CA 1
ATOM 773 C C . PHE A 1 97 ? -0.298 5.954 10.195 1.00 97.44 97 PHE A C 1
ATOM 775 O O . PHE A 1 97 ? 0.286 5.973 9.112 1.00 97.44 97 PHE A O 1
ATOM 782 N N . GLU A 1 98 ? -0.397 7.037 10.968 1.00 97.06 98 GLU A N 1
ATOM 783 C CA . GLU A 1 98 ? 0.219 8.324 10.627 1.00 97.06 98 GLU A CA 1
ATOM 784 C C . GLU A 1 98 ? 1.749 8.201 10.556 1.00 97.06 98 GLU A C 1
ATOM 786 O O . GLU A 1 98 ? 2.350 8.626 9.570 1.00 97.06 98 GLU A O 1
ATOM 791 N N . TRP A 1 99 ? 2.375 7.530 11.526 1.00 97.00 99 TRP A N 1
ATOM 792 C CA . TRP A 1 99 ? 3.801 7.199 11.491 1.00 97.00 99 TRP A CA 1
ATOM 793 C C . TRP A 1 99 ? 4.156 6.353 10.269 1.00 97.00 99 TRP A C 1
ATOM 795 O O . TRP A 1 99 ? 5.132 6.656 9.588 1.00 97.00 99 TRP A O 1
ATOM 805 N N . MET A 1 100 ? 3.346 5.339 9.944 1.00 95.62 100 MET A N 1
ATOM 806 C CA . MET A 1 100 ? 3.571 4.514 8.757 1.00 95.62 100 MET A CA 1
ATOM 807 C C . MET A 1 100 ? 3.535 5.363 7.475 1.00 95.62 100 MET A C 1
ATOM 809 O O . MET A 1 100 ? 4.422 5.261 6.629 1.00 95.62 100 MET A O 1
ATOM 813 N N . SER A 1 101 ? 2.557 6.264 7.352 1.00 93.62 101 SER A N 1
ATOM 814 C CA . SER A 1 101 ? 2.394 7.133 6.177 1.00 93.62 101 SER A CA 1
ATOM 815 C C . SER A 1 101 ? 3.571 8.087 5.935 1.00 93.62 101 SER A C 1
ATOM 817 O O . SER A 1 101 ? 3.768 8.537 4.810 1.00 93.62 101 SER A O 1
ATOM 819 N N . GLN A 1 102 ? 4.388 8.351 6.960 1.00 95.31 102 GLN A N 1
ATOM 820 C CA . GLN A 1 102 ? 5.602 9.166 6.852 1.00 95.31 102 GLN A CA 1
ATOM 821 C C . GLN A 1 102 ? 6.801 8.398 6.272 1.00 95.31 102 GLN A C 1
ATOM 823 O O . GLN A 1 102 ? 7.879 8.972 6.135 1.00 95.31 102 GLN A O 1
ATOM 828 N N . GLY A 1 103 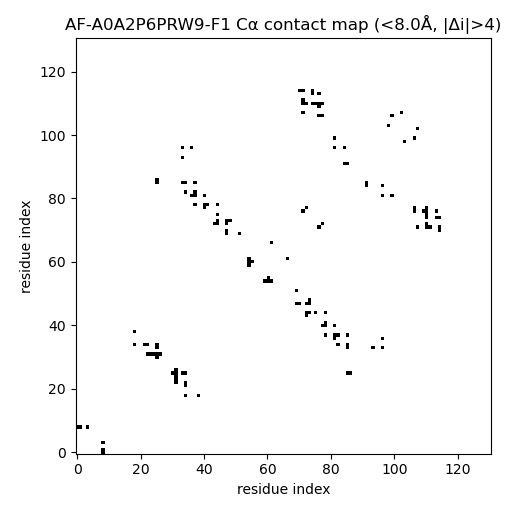? 6.647 7.114 5.936 1.00 93.88 103 GLY A N 1
ATOM 829 C CA . GLY A 1 103 ? 7.722 6.309 5.358 1.00 93.88 103 GLY A CA 1
ATOM 830 C C . GLY A 1 103 ? 8.864 6.058 6.348 1.00 93.88 103 GLY A C 1
ATOM 831 O O . GLY A 1 103 ? 9.999 6.476 6.104 1.00 93.88 103 GLY A O 1
ATOM 832 N N . PRO A 1 104 ? 8.602 5.393 7.488 1.00 96.44 104 PRO A N 1
ATOM 833 C CA . PRO A 1 104 ? 9.632 5.145 8.483 1.00 96.44 104 PRO A CA 1
ATOM 834 C C . PRO A 1 104 ? 10.752 4.279 7.905 1.00 96.44 104 PRO A C 1
ATOM 836 O O . PRO A 1 104 ? 10.525 3.430 7.047 1.00 96.44 104 PRO A O 1
ATOM 839 N N . LYS A 1 105 ? 11.971 4.427 8.439 1.00 97.12 105 LYS A N 1
ATOM 840 C CA . LYS A 1 105 ? 13.173 3.750 7.912 1.00 97.12 105 LYS A CA 1
ATOM 841 C C . LYS A 1 105 ? 13.001 2.240 7.728 1.00 97.12 105 LYS A C 1
ATOM 843 O O . LYS A 1 105 ? 13.538 1.687 6.777 1.00 97.12 105 LYS A O 1
ATOM 848 N N . ILE A 1 106 ? 12.256 1.584 8.620 1.00 95.81 106 ILE A N 1
ATOM 849 C CA . ILE A 1 106 ? 11.986 0.145 8.529 1.00 95.81 106 ILE A CA 1
ATOM 850 C C . ILE A 1 106 ? 11.121 -0.213 7.316 1.00 95.81 106 ILE A C 1
ATOM 852 O O . ILE A 1 106 ? 11.413 -1.202 6.645 1.00 95.81 106 ILE A O 1
ATOM 856 N N . LEU A 1 107 ? 10.108 0.601 6.997 1.00 95.88 107 LEU A N 1
ATOM 857 C CA . LEU A 1 107 ? 9.307 0.431 5.789 1.00 95.88 107 LEU A CA 1
ATOM 858 C C . LEU A 1 107 ? 10.198 0.597 4.567 1.00 95.88 107 LEU A C 1
ATOM 860 O O . LEU A 1 107 ? 10.244 -0.297 3.729 1.00 95.88 107 LEU A O 1
ATOM 864 N N . THR A 1 108 ? 10.914 1.721 4.491 1.00 95.88 108 THR A N 1
ATOM 865 C CA . THR A 1 108 ? 11.751 2.053 3.336 1.00 95.88 108 THR A CA 1
ATOM 866 C C . THR A 1 108 ? 12.798 0.974 3.099 1.00 95.88 108 THR A C 1
ATOM 868 O O . THR A 1 108 ? 12.917 0.484 1.986 1.00 95.88 108 THR A O 1
ATOM 871 N N . ALA A 1 109 ? 13.493 0.519 4.146 1.00 97.00 109 ALA A N 1
ATOM 872 C CA . ALA A 1 109 ? 14.467 -0.561 4.029 1.00 97.00 109 ALA A CA 1
ATOM 873 C C . ALA A 1 109 ? 13.830 -1.875 3.545 1.00 97.00 109 ALA A C 1
ATOM 875 O O . ALA A 1 109 ? 14.376 -2.527 2.658 1.00 97.00 109 ALA A O 1
ATOM 876 N N . SER A 1 110 ? 12.667 -2.249 4.090 1.00 96.44 110 SER A N 1
ATOM 877 C CA . SER A 1 110 ? 11.963 -3.478 3.695 1.00 96.44 110 SER A CA 1
ATOM 878 C C . SER A 1 110 ? 11.495 -3.423 2.238 1.00 96.44 110 SER A C 1
ATOM 880 O O . SER A 1 110 ? 11.684 -4.386 1.496 1.00 96.44 110 SER A O 1
ATOM 882 N N . ALA A 1 111 ? 10.942 -2.283 1.816 1.00 96.88 111 ALA A N 1
ATOM 883 C CA . ALA A 1 111 ? 10.516 -2.026 0.445 1.00 96.88 111 ALA A CA 1
ATOM 884 C C . ALA A 1 111 ? 11.703 -2.051 -0.531 1.00 96.88 111 ALA A C 1
ATOM 886 O O . ALA A 1 111 ? 11.622 -2.706 -1.567 1.00 96.88 111 ALA A O 1
ATOM 887 N N . THR A 1 112 ? 12.832 -1.426 -0.177 1.00 96.62 112 THR A N 1
ATOM 888 C CA . THR A 1 112 ? 14.057 -1.470 -0.989 1.00 96.62 112 THR A CA 1
ATOM 889 C C . THR A 1 112 ? 14.556 -2.900 -1.159 1.00 96.62 112 THR A C 1
ATOM 891 O O . THR A 1 112 ? 14.835 -3.315 -2.279 1.00 96.62 112 THR A O 1
ATOM 894 N N . ILE A 1 113 ? 14.638 -3.679 -0.074 1.00 96.56 113 ILE A N 1
ATOM 895 C CA . ILE A 1 113 ? 15.072 -5.082 -0.143 1.00 96.56 113 ILE A CA 1
ATOM 896 C C . ILE A 1 113 ? 14.133 -5.884 -1.049 1.00 96.56 113 ILE A C 1
ATOM 898 O O . ILE A 1 113 ? 14.607 -6.597 -1.932 1.00 96.56 113 ILE A O 1
ATOM 902 N N . SER A 1 114 ? 12.818 -5.746 -0.859 1.00 95.56 114 SER A N 1
ATOM 903 C CA . SER A 1 114 ? 11.815 -6.417 -1.689 1.00 95.56 114 SER A CA 1
ATOM 904 C C . SER A 1 114 ? 11.986 -6.079 -3.165 1.00 95.56 114 SER A C 1
ATOM 906 O O . SER A 1 114 ? 12.116 -6.996 -3.975 1.00 95.56 114 SER A O 1
ATOM 908 N N . ARG A 1 115 ? 12.054 -4.788 -3.500 1.00 96.44 115 ARG A N 1
ATOM 909 C CA . ARG A 1 115 ? 12.204 -4.320 -4.877 1.00 96.44 115 ARG A CA 1
ATOM 910 C C . ARG A 1 115 ? 13.500 -4.820 -5.507 1.00 96.44 115 ARG A C 1
ATOM 912 O O . ARG A 1 115 ? 13.469 -5.378 -6.595 1.00 96.44 115 ARG A O 1
ATOM 919 N N . CYS A 1 116 ? 14.633 -4.695 -4.819 1.00 94.56 116 CYS A N 1
ATOM 920 C CA . CYS A 1 116 ? 15.908 -5.155 -5.365 1.00 94.56 116 CYS A CA 1
ATOM 921 C C . CYS A 1 116 ? 15.918 -6.669 -5.619 1.00 94.56 116 CYS A C 1
ATOM 923 O O . CYS A 1 116 ? 16.433 -7.109 -6.645 1.00 94.56 116 CYS A O 1
ATOM 925 N N . MET A 1 117 ? 15.366 -7.475 -4.706 1.00 95.62 117 MET A N 1
ATOM 926 C CA . MET A 1 117 ? 15.278 -8.924 -4.915 1.00 95.62 117 MET A CA 1
ATOM 927 C C . MET A 1 117 ? 14.368 -9.272 -6.097 1.00 95.62 117 MET A C 1
ATOM 929 O O . MET A 1 117 ? 14.750 -10.110 -6.915 1.00 95.62 117 MET A O 1
ATOM 933 N N . ASP A 1 118 ? 13.208 -8.618 -6.192 1.00 94.00 118 ASP A N 1
ATOM 934 C CA . ASP A 1 118 ? 12.248 -8.789 -7.287 1.00 94.00 118 ASP A CA 1
ATOM 935 C C . ASP A 1 118 ? 12.889 -8.451 -8.640 1.00 94.00 118 ASP A C 1
ATOM 937 O O . ASP A 1 118 ? 12.917 -9.295 -9.533 1.00 94.00 118 ASP A O 1
ATOM 941 N N . ASP A 1 119 ? 13.539 -7.290 -8.756 1.00 93.06 119 ASP A N 1
ATOM 942 C CA . ASP A 1 119 ? 14.175 -6.836 -9.997 1.00 93.06 119 ASP A CA 1
ATOM 943 C C . ASP A 1 119 ? 15.343 -7.755 -10.420 1.00 93.06 119 ASP A C 1
ATOM 945 O O . ASP A 1 119 ? 15.493 -8.082 -11.602 1.00 93.06 119 ASP A O 1
ATOM 949 N N . ILE A 1 120 ? 16.161 -8.238 -9.471 1.00 92.62 120 ILE A N 1
ATOM 950 C CA . ILE A 1 120 ? 17.265 -9.177 -9.760 1.00 92.62 120 ILE A CA 1
ATOM 951 C C . ILE A 1 120 ? 16.731 -10.501 -10.317 1.00 92.62 120 ILE A C 1
ATOM 953 O O . ILE A 1 120 ? 17.321 -11.065 -11.247 1.00 92.62 120 ILE A O 1
ATOM 957 N N . VAL A 1 121 ? 15.658 -11.034 -9.730 1.00 92.31 121 VAL A N 1
ATOM 958 C CA . VAL A 1 121 ? 15.043 -12.287 -10.185 1.00 92.31 121 VAL A CA 1
ATOM 959 C C . VAL A 1 121 ? 14.316 -12.067 -11.510 1.00 92.31 121 VAL A C 1
ATOM 961 O O . VAL A 1 121 ? 14.536 -12.833 -12.450 1.00 92.31 121 VAL A O 1
ATOM 964 N N . GLY A 1 122 ? 13.534 -10.994 -11.624 1.00 88.56 122 GLY A N 1
ATOM 965 C CA . GLY A 1 122 ? 12.800 -10.614 -12.828 1.00 88.56 122 GLY A CA 1
ATOM 966 C C . GLY A 1 122 ? 13.714 -10.449 -14.038 1.00 88.56 122 GLY A C 1
ATOM 967 O O . GLY A 1 122 ? 13.450 -11.029 -15.088 1.00 88.56 122 GLY A O 1
ATOM 968 N N . HIS A 1 123 ? 14.862 -9.783 -13.885 1.00 85.25 123 HIS A N 1
ATOM 969 C CA . HIS A 1 123 ? 15.845 -9.639 -14.968 1.00 85.25 123 HIS A CA 1
ATOM 970 C C . HIS A 1 123 ? 16.375 -10.980 -15.486 1.00 85.25 123 HIS A C 1
ATOM 972 O O . HIS A 1 123 ? 16.584 -11.151 -16.690 1.00 85.25 123 HIS A O 1
ATOM 978 N N . LYS A 1 124 ? 16.592 -11.956 -14.594 1.00 77.00 124 LYS A N 1
ATOM 979 C CA . LYS A 1 124 ? 17.014 -13.308 -14.994 1.00 77.00 124 LYS A CA 1
ATOM 980 C C . LYS A 1 124 ? 15.916 -14.014 -15.783 1.00 77.00 124 LYS A C 1
ATOM 982 O O . LYS A 1 124 ? 16.220 -14.633 -16.796 1.00 77.00 124 LYS A O 1
ATOM 987 N N . VAL A 1 125 ? 14.665 -13.907 -15.335 1.00 74.81 125 VAL A N 1
ATOM 988 C CA . VAL A 1 125 ? 13.509 -14.540 -15.985 1.00 74.81 125 VAL A CA 1
ATOM 989 C C . VAL A 1 125 ? 13.249 -13.927 -17.358 1.00 74.81 125 VAL A C 1
ATOM 991 O O . VAL A 1 125 ? 13.147 -14.666 -18.333 1.00 74.81 125 VAL A O 1
ATOM 994 N N . THR A 1 126 ? 13.238 -12.597 -17.473 1.00 71.75 126 THR A N 1
ATOM 995 C CA . THR A 1 126 ? 13.060 -11.914 -18.761 1.00 71.75 126 THR A CA 1
ATOM 996 C C . THR A 1 126 ? 14.125 -12.371 -19.755 1.00 71.75 126 THR A C 1
ATOM 998 O O . THR A 1 126 ? 13.786 -12.811 -20.846 1.00 71.75 126 THR A O 1
ATOM 1001 N N . LYS A 1 127 ? 15.404 -12.421 -19.361 1.00 58.78 127 LYS A N 1
ATOM 1002 C CA . LYS A 1 127 ? 16.486 -12.925 -20.230 1.00 58.78 127 LYS A CA 1
ATOM 1003 C C . LYS A 1 127 ? 16.324 -14.377 -20.696 1.00 58.78 127 LYS A C 1
ATOM 1005 O O . LYS A 1 127 ? 16.894 -14.720 -21.728 1.00 58.78 127 LYS A O 1
ATOM 1010 N N . ILE A 1 128 ? 15.608 -15.216 -19.948 1.00 58.28 128 ILE A N 1
ATOM 1011 C CA . ILE A 1 128 ? 15.318 -16.609 -20.323 1.00 58.28 128 ILE A CA 1
ATOM 1012 C C . ILE A 1 128 ? 14.142 -16.685 -21.302 1.00 58.28 128 ILE A C 1
ATOM 1014 O O . ILE A 1 128 ? 14.122 -17.573 -22.138 1.00 58.28 128 ILE A O 1
ATOM 1018 N N . ILE A 1 129 ? 13.167 -15.779 -21.197 1.00 51.75 129 ILE A N 1
ATOM 1019 C CA . ILE A 1 129 ? 11.945 -15.800 -22.018 1.00 51.75 129 ILE A CA 1
ATOM 1020 C C . ILE A 1 129 ? 12.149 -15.087 -23.366 1.00 51.75 129 ILE A C 1
ATOM 1022 O O . ILE A 1 129 ? 11.472 -15.423 -24.334 1.00 51.75 129 ILE A O 1
ATOM 1026 N N . VAL A 1 130 ? 13.067 -14.114 -23.449 1.00 54.91 130 VAL A N 1
ATOM 1027 C CA . VAL A 1 130 ? 13.359 -13.384 -24.703 1.00 54.91 130 VAL A CA 1
ATOM 1028 C C . VAL A 1 130 ? 14.508 -14.001 -25.530 1.00 54.91 130 VAL A C 1
ATOM 1030 O O . VAL A 1 130 ? 14.938 -13.389 -26.505 1.00 54.91 130 VAL A O 1
ATOM 1033 N N . ASN A 1 131 ? 15.005 -15.191 -25.166 1.00 40.69 131 ASN A N 1
ATOM 1034 C CA . ASN A 1 131 ? 15.958 -15.999 -25.950 1.00 40.69 131 ASN A CA 1
ATOM 1035 C C . ASN A 1 131 ? 15.383 -17.392 -26.213 1.00 40.69 131 ASN A C 1
ATOM 1037 O O . ASN A 1 131 ? 15.739 -17.973 -27.261 1.00 40.69 131 ASN A O 1
#

Mean predicted aligned error: 4.42 Å

Sequence (131 aa):
MNQLPEILQLCYKALIEFFEEIEDEMAKEGRSYRVHYAKETMKALCRGYLKEAQCFNQDYIPSVEEHMELALVTCTYPMLLTLALVGMGGNVTKETFEWMSQGPKILTASATISRCMDDIVGHKVTKIIVN